Protein AF-A0A0G1K3Q4-F1 (afdb_monomer_lite)

Sequence (52 aa):
MKIKSQIESLLFTAGHPVAVKKLAEILETGESEINSSLRELADEYEKNERGL

Organism: NCBI:txid1618657

Foldseek 3Di:
DPLLVVVVVCCVVVVDDDDLVVSCVVVVHDSVVSVVSVVVNVVCCVPVVVDD

InterPro domains:
  IPR005234 Chromosome segregation/condensation protein ScpB [PF04079] (6-52)
  IPR036388 Winged helix-like DNA-binding domain superfamily [G3DSA:1.10.10.10] (3-52)
  IPR036390 Winged helix DNA-binding domain superfamily [SSF46785] (2-52)

Structure (mmCIF, N/CA/C/O backbone):
data_AF-A0A0G1K3Q4-F1
#
_entry.id   AF-A0A0G1K3Q4-F1
#
loop_
_atom_site.group_PDB
_atom_site.id
_atom_site.type_symbol
_atom_site.label_atom_id
_atom_site.label_alt_id
_atom_site.label_comp_id
_atom_site.label_asym_id
_atom_site.label_entity_id
_atom_site.label_seq_id
_atom_site.pdbx_PDB_ins_code
_atom_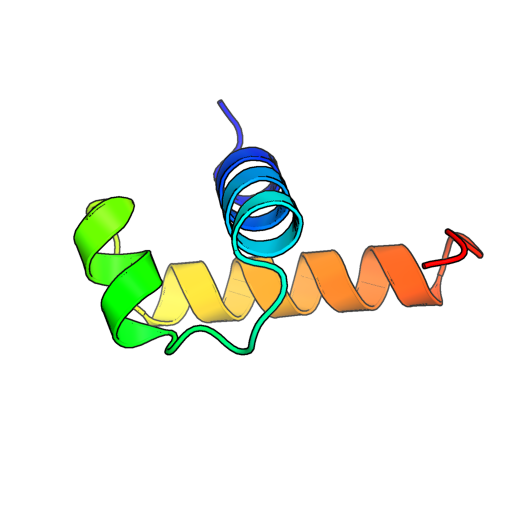site.Cartn_x
_atom_site.Cartn_y
_atom_site.Cartn_z
_atom_site.occupancy
_atom_site.B_iso_or_equiv
_atom_site.auth_seq_id
_atom_site.auth_comp_id
_atom_site.auth_asym_id
_atom_site.auth_atom_id
_atom_site.pdbx_PDB_model_num
ATOM 1 N N . MET A 1 1 ? 8.737 -3.544 14.519 1.00 52.69 1 MET A N 1
ATOM 2 C CA . MET A 1 1 ? 9.242 -3.477 13.126 1.00 52.69 1 MET A CA 1
ATOM 3 C C . MET A 1 1 ? 8.549 -2.310 12.444 1.00 52.69 1 MET A C 1
ATOM 5 O O . MET A 1 1 ? 7.399 -2.063 12.776 1.00 52.69 1 MET A O 1
ATOM 9 N N . LYS A 1 2 ? 9.226 -1.545 11.577 1.00 81.50 2 LYS A N 1
ATOM 10 C CA . LYS A 1 2 ? 8.554 -0.474 10.823 1.00 81.50 2 LYS A CA 1
ATOM 11 C C . LYS A 1 2 ? 7.716 -1.128 9.720 1.00 81.50 2 LYS A C 1
ATOM 13 O O . LYS A 1 2 ? 8.261 -1.926 8.962 1.00 81.50 2 LYS A O 1
ATOM 18 N N . ILE A 1 3 ? 6.434 -0.783 9.634 1.00 87.81 3 ILE A N 1
ATOM 19 C CA . ILE A 1 3 ? 5.467 -1.321 8.661 1.00 87.81 3 ILE A CA 1
ATOM 20 C C . ILE A 1 3 ? 5.993 -1.293 7.214 1.00 87.81 3 ILE A C 1
ATOM 22 O O . ILE A 1 3 ? 5.815 -2.254 6.471 1.00 87.81 3 ILE A O 1
ATOM 26 N N . LYS A 1 4 ? 6.777 -0.265 6.855 1.00 90.44 4 LYS A N 1
ATOM 27 C CA . LYS A 1 4 ? 7.478 -0.156 5.564 1.00 90.44 4 LYS A CA 1
ATOM 28 C C . LYS A 1 4 ? 8.373 -1.355 5.244 1.00 90.44 4 LYS A C 1
ATOM 30 O O . LYS A 1 4 ? 8.273 -1.902 4.155 1.00 90.44 4 LYS A O 1
ATOM 35 N N . SER A 1 5 ? 9.191 -1.814 6.193 1.00 91.81 5 SER A N 1
ATOM 36 C CA . SER A 1 5 ? 10.087 -2.961 5.975 1.00 91.81 5 SER A CA 1
ATOM 37 C C . SER A 1 5 ? 9.318 -4.275 5.809 1.00 91.81 5 SER A C 1
ATOM 39 O O . SER A 1 5 ? 9.769 -5.172 5.100 1.00 91.81 5 SER A O 1
ATOM 41 N N . GLN A 1 6 ? 8.149 -4.399 6.448 1.00 93.94 6 GLN A N 1
ATOM 42 C CA . GLN A 1 6 ? 7.268 -5.555 6.260 1.00 93.94 6 GLN A CA 1
ATOM 43 C C . GLN A 1 6 ? 6.623 -5.524 4.870 1.00 93.94 6 GLN A C 1
ATOM 45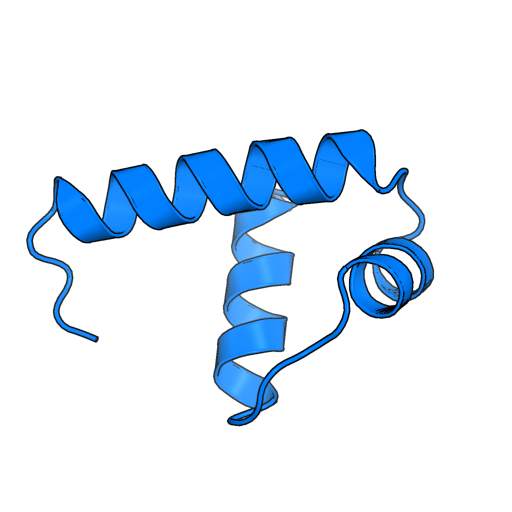 O O . GLN A 1 6 ? 6.635 -6.539 4.180 1.00 93.94 6 GLN A O 1
ATOM 50 N N . ILE A 1 7 ? 6.131 -4.358 4.435 1.00 94.00 7 ILE A N 1
ATOM 51 C CA . ILE A 1 7 ? 5.588 -4.153 3.084 1.00 94.00 7 ILE A CA 1
ATOM 52 C C . ILE A 1 7 ? 6.650 -4.461 2.020 1.00 94.00 7 ILE A C 1
ATOM 54 O O . ILE A 1 7 ? 6.381 -5.238 1.110 1.00 94.00 7 ILE A O 1
ATOM 58 N N . GLU A 1 8 ? 7.860 -3.917 2.158 1.00 92.50 8 GLU A N 1
ATOM 59 C CA . GLU A 1 8 ? 8.986 -4.170 1.249 1.00 92.50 8 GLU A CA 1
ATOM 60 C C . GLU A 1 8 ? 9.308 -5.667 1.150 1.00 92.50 8 GLU A C 1
ATOM 62 O O . GLU A 1 8 ? 9.376 -6.212 0.052 1.00 92.50 8 GLU A O 1
ATOM 67 N N . SER A 1 9 ? 9.406 -6.364 2.287 1.00 93.69 9 SER A N 1
ATOM 68 C CA . SER A 1 9 ? 9.676 -7.810 2.315 1.00 93.69 9 SER A CA 1
ATOM 69 C C . SER A 1 9 ? 8.574 -8.625 1.629 1.00 93.69 9 SER A C 1
ATOM 71 O O . SER A 1 9 ? 8.864 -9.576 0.898 1.00 93.69 9 SER A O 1
ATOM 73 N N . LEU A 1 10 ? 7.306 -8.257 1.845 1.00 94.19 10 LEU A N 1
ATOM 74 C CA . LEU A 1 10 ? 6.157 -8.915 1.220 1.00 94.19 10 LEU A CA 1
ATOM 75 C C . LEU A 1 10 ? 6.147 -8.703 -0.295 1.00 94.19 10 LEU A C 1
ATOM 77 O O . LEU A 1 10 ? 5.945 -9.662 -1.036 1.00 94.19 10 LEU A O 1
ATOM 81 N N . LEU A 1 11 ? 6.386 -7.474 -0.758 1.00 93.44 11 LEU A N 1
ATOM 82 C CA . LEU A 1 11 ? 6.431 -7.151 -2.185 1.00 93.44 11 LEU A CA 1
ATOM 83 C C . LEU A 1 11 ? 7.618 -7.822 -2.881 1.00 93.44 11 LEU A C 1
ATOM 85 O O . LEU A 1 11 ? 7.443 -8.403 -3.951 1.00 93.44 11 LEU A O 1
ATOM 89 N N . PHE A 1 12 ? 8.790 -7.810 -2.243 1.00 92.31 12 PHE A N 1
ATOM 90 C CA . PHE A 1 12 ? 9.984 -8.491 -2.737 1.00 92.31 12 PHE A CA 1
ATOM 91 C C . PHE A 1 12 ? 9.750 -10.000 -2.889 1.00 92.31 12 PHE A C 1
ATOM 93 O O . PHE A 1 12 ? 10.106 -10.588 -3.906 1.00 92.31 12 PHE A O 1
ATOM 100 N N . THR A 1 13 ? 9.093 -10.621 -1.905 1.00 94.44 13 THR A N 1
ATOM 101 C CA . THR A 1 13 ? 8.782 -12.059 -1.932 1.00 94.44 13 THR A CA 1
ATOM 102 C C . THR A 1 13 ? 7.683 -12.402 -2.939 1.00 94.44 13 THR A C 1
ATOM 104 O O . THR A 1 13 ? 7.725 -13.468 -3.547 1.00 94.44 13 THR A O 1
ATOM 107 N N . ALA A 1 14 ? 6.685 -11.530 -3.116 1.00 94.44 14 ALA A N 1
ATOM 108 C CA . ALA A 1 14 ? 5.550 -11.802 -3.993 1.00 94.44 14 ALA A CA 1
ATOM 109 C C . ALA A 1 14 ? 5.969 -11.932 -5.465 1.00 94.44 14 ALA A C 1
ATOM 111 O O . ALA A 1 14 ? 5.433 -12.778 -6.175 1.00 94.44 14 ALA A O 1
ATOM 112 N N . GLY A 1 15 ? 6.898 -11.095 -5.943 1.00 90.12 15 GLY A N 1
ATOM 113 C CA . GLY A 1 15 ? 7.356 -11.125 -7.340 1.00 90.12 15 GLY A CA 1
ATOM 114 C C . GLY A 1 15 ? 6.260 -10.831 -8.380 1.00 90.12 15 GLY A C 1
ATOM 115 O O . GLY A 1 15 ? 6.470 -10.999 -9.578 1.00 90.12 15 GLY A O 1
ATOM 116 N N . HIS A 1 16 ? 5.080 -10.401 -7.934 1.00 91.69 16 HIS A 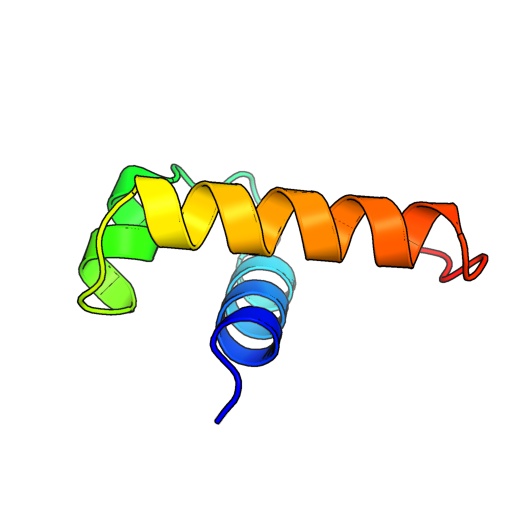N 1
ATOM 117 C CA . HIS A 1 16 ? 3.927 -10.050 -8.751 1.00 91.69 16 HIS A CA 1
ATOM 118 C C . HIS A 1 16 ? 3.151 -8.905 -8.079 1.00 91.69 16 HIS A C 1
ATOM 120 O O . HIS A 1 16 ? 3.287 -8.700 -6.870 1.00 91.69 16 HIS A O 1
ATOM 126 N N . PRO A 1 17 ? 2.294 -8.171 -8.812 1.00 94.56 17 PRO A N 1
ATOM 127 C CA . PRO A 1 17 ? 1.451 -7.141 -8.213 1.00 94.56 17 PRO A CA 1
ATOM 128 C C . PRO A 1 17 ? 0.594 -7.689 -7.062 1.00 94.56 17 PRO A C 1
ATOM 130 O O . PRO A 1 17 ? 0.016 -8.776 -7.163 1.00 94.56 17 PRO A O 1
ATOM 133 N N . VAL A 1 18 ? 0.499 -6.932 -5.968 1.00 95.81 18 VAL A N 1
ATOM 134 C CA . VAL A 1 18 ? -0.298 -7.276 -4.780 1.00 95.81 18 VAL A CA 1
ATOM 135 C C . VAL A 1 18 ? -1.309 -6.165 -4.520 1.00 95.81 18 VAL A C 1
ATOM 137 O O . VAL A 1 18 ? -0.964 -4.986 -4.527 1.00 95.81 18 VAL A O 1
ATOM 140 N N . ALA A 1 19 ? -2.570 -6.531 -4.284 1.00 96.75 19 ALA A N 1
ATOM 141 C CA . ALA A 1 19 ? -3.613 -5.565 -3.958 1.00 96.75 19 ALA A CA 1
ATOM 142 C C . ALA A 1 19 ? -3.394 -4.949 -2.564 1.00 96.75 19 ALA A C 1
ATOM 144 O O . ALA A 1 19 ? -3.122 -5.670 -1.603 1.00 96.75 19 ALA A O 1
ATOM 145 N N . VAL A 1 20 ? -3.609 -3.636 -2.437 1.00 96.25 20 VAL A N 1
ATOM 146 C CA . VAL A 1 20 ? -3.491 -2.890 -1.16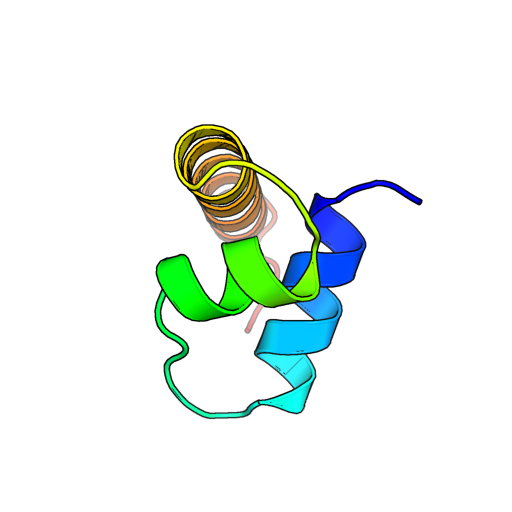6 1.00 96.25 20 VAL A CA 1
ATOM 147 C C . VAL A 1 20 ? -4.344 -3.509 -0.061 1.00 96.25 20 VAL A C 1
ATOM 149 O O . VAL A 1 20 ? -3.857 -3.708 1.048 1.00 96.25 20 VAL A O 1
ATOM 152 N N . LYS A 1 21 ? -5.580 -3.904 -0.384 1.00 96.50 21 LYS A N 1
ATOM 153 C CA . LYS A 1 21 ? -6.482 -4.585 0.551 1.00 96.50 21 LYS A CA 1
ATOM 154 C C . LYS A 1 21 ? -5.858 -5.847 1.161 1.00 96.50 21 LYS A C 1
ATOM 156 O O . LYS A 1 21 ? -5.952 -6.060 2.361 1.00 96.50 21 LYS A O 1
ATOM 161 N N . LYS A 1 22 ? -5.156 -6.650 0.354 1.00 96.19 22 LYS A N 1
ATOM 162 C CA . LYS A 1 22 ? -4.488 -7.873 0.824 1.00 96.19 22 LYS A CA 1
ATOM 163 C C . LYS A 1 22 ? -3.322 -7.556 1.765 1.00 96.19 22 LYS A C 1
ATOM 165 O O . LYS A 1 22 ? -3.105 -8.279 2.729 1.00 96.19 22 LYS A O 1
ATOM 170 N N . LEU A 1 23 ? -2.580 -6.477 1.509 1.00 95.62 23 LEU A N 1
ATOM 171 C CA . LEU A 1 23 ? -1.525 -6.012 2.417 1.00 95.62 23 LEU A CA 1
ATOM 172 C C . LEU A 1 23 ? -2.110 -5.514 3.745 1.00 95.62 23 LEU A C 1
ATOM 174 O O . LEU A 1 23 ? -1.567 -5.837 4.794 1.00 95.62 23 LEU A O 1
ATOM 178 N N . ALA A 1 24 ? -3.223 -4.779 3.695 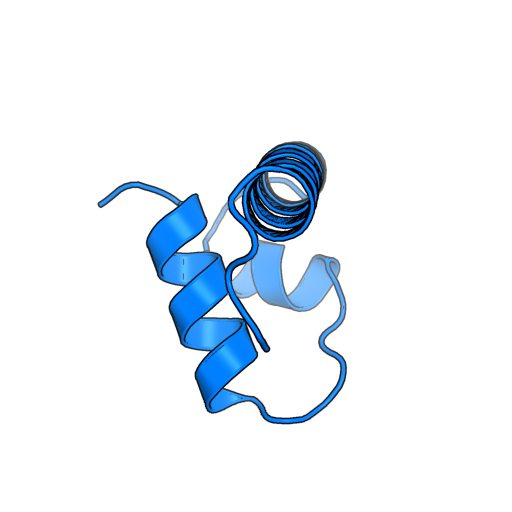1.00 96.44 24 ALA A N 1
ATOM 179 C CA . ALA A 1 24 ? -3.941 -4.300 4.875 1.00 96.44 24 ALA A CA 1
ATOM 180 C C . ALA A 1 24 ? -4.461 -5.460 5.743 1.00 96.44 24 ALA A C 1
ATOM 182 O O . ALA A 1 24 ? -4.284 -5.444 6.957 1.00 96.44 24 ALA A O 1
ATOM 183 N N . GLU A 1 25 ? -5.018 -6.500 5.112 1.00 96.44 25 GLU A N 1
ATOM 184 C CA . GLU A 1 25 ? -5.453 -7.732 5.783 1.00 96.44 25 GLU A CA 1
ATOM 185 C C . GLU A 1 25 ? -4.282 -8.480 6.447 1.00 96.44 25 GLU A C 1
ATOM 187 O O . GLU A 1 25 ? -4.398 -8.885 7.598 1.00 96.44 25 GLU A O 1
ATOM 192 N N . ILE A 1 26 ? -3.145 -8.642 5.757 1.00 94.94 26 ILE A N 1
ATOM 193 C CA . ILE A 1 26 ? -1.968 -9.366 6.283 1.00 94.94 26 ILE A CA 1
ATOM 194 C C . ILE A 1 26 ? -1.286 -8.605 7.426 1.00 94.94 26 ILE A C 1
ATOM 196 O O . ILE A 1 26 ? -0.776 -9.220 8.359 1.00 94.94 26 ILE A O 1
ATOM 200 N N . LEU A 1 27 ? -1.219 -7.278 7.321 1.00 94.12 27 LEU A N 1
ATOM 201 C CA . LEU A 1 27 ? -0.519 -6.419 8.278 1.00 94.12 27 LEU A CA 1
ATOM 202 C C . LEU A 1 27 ? -1.441 -5.877 9.378 1.00 94.12 27 LEU A C 1
ATOM 204 O O . LEU A 1 27 ? -0.989 -5.066 10.181 1.00 94.12 27 LEU A O 1
ATOM 208 N N . GLU A 1 28 ? -2.704 -6.318 9.401 1.00 95.12 28 GLU A N 1
ATOM 209 C CA . GLU A 1 28 ? -3.724 -5.941 10.387 1.00 95.12 28 GLU A CA 1
ATOM 210 C C . GLU A 1 28 ? -3.818 -4.419 10.598 1.00 95.12 28 GLU A C 1
ATOM 212 O O . GLU A 1 28 ? -3.914 -3.911 11.714 1.00 95.12 28 GLU A O 1
ATOM 217 N N . THR A 1 29 ? -3.779 -3.673 9.495 1.00 93.81 29 THR A N 1
ATOM 218 C CA . THR A 1 29 ? -3.805 -2.204 9.487 1.00 93.81 29 THR A CA 1
ATOM 219 C C . THR A 1 29 ? -4.792 -1.674 8.442 1.00 93.81 29 THR A C 1
ATOM 221 O O . THR A 1 29 ? -5.343 -2.419 7.634 1.00 93.81 29 THR A O 1
ATOM 224 N N . GLY A 1 30 ? -5.061 -0.369 8.460 1.00 95.38 30 GLY A N 1
ATOM 225 C CA . GLY A 1 30 ? -5.929 0.290 7.494 1.00 95.38 30 GLY A CA 1
ATOM 226 C C . GLY A 1 30 ? -5.255 0.508 6.139 1.00 95.38 30 GLY A C 1
ATOM 227 O O . GLY A 1 30 ? -4.068 0.820 6.046 1.00 95.38 30 GLY A O 1
ATOM 228 N N . GLU A 1 31 ? -6.047 0.466 5.064 1.00 96.06 31 GLU A N 1
ATOM 229 C CA . GLU A 1 31 ? -5.559 0.754 3.706 1.00 96.06 31 GLU A CA 1
ATOM 230 C C . GLU A 1 31 ? -4.907 2.142 3.590 1.00 96.06 31 GLU A C 1
ATOM 232 O O . GLU A 1 31 ? -3.983 2.324 2.800 1.00 96.06 31 GLU A O 1
ATOM 237 N N . SER A 1 32 ? -5.344 3.127 4.383 1.00 95.56 32 SER A N 1
ATOM 238 C CA . SER A 1 32 ? -4.731 4.463 4.405 1.00 95.56 32 SER A CA 1
ATOM 239 C C . SER A 1 32 ? -3.282 4.433 4.899 1.00 95.56 32 SER A C 1
ATOM 241 O O . SER A 1 32 ? -2.431 5.128 4.346 1.00 95.56 32 SER A O 1
ATOM 243 N N . GLU A 1 33 ? -2.987 3.626 5.919 1.00 94.56 33 GLU A N 1
ATOM 244 C CA . GLU A 1 33 ? -1.640 3.500 6.484 1.00 94.56 33 GLU A CA 1
ATOM 245 C C . GLU A 1 33 ? -0.716 2.737 5.525 1.00 94.56 33 GLU A C 1
ATOM 247 O O . GLU A 1 33 ? 0.427 3.147 5.301 1.00 94.56 33 GLU A O 1
ATOM 252 N N . ILE A 1 34 ? -1.248 1.700 4.863 1.00 96.31 34 ILE A N 1
ATOM 253 C CA . ILE A 1 34 ? -0.558 0.997 3.774 1.00 96.31 34 ILE A CA 1
ATOM 254 C C . ILE A 1 34 ? -0.230 1.957 2.628 1.00 96.31 34 ILE A C 1
ATOM 256 O O . ILE A 1 34 ? 0.915 2.012 2.190 1.00 96.31 34 ILE A O 1
ATOM 260 N N . ASN A 1 35 ? -1.201 2.745 2.158 1.00 96.12 35 ASN A N 1
ATOM 261 C CA . ASN A 1 35 ? -0.987 3.696 1.065 1.00 96.12 35 ASN A CA 1
ATOM 262 C C . ASN A 1 35 ? 0.056 4.764 1.413 1.00 96.12 35 ASN A C 1
ATOM 264 O O . ASN A 1 35 ? 0.894 5.086 0.572 1.00 96.12 35 ASN A O 1
ATOM 268 N N . SER A 1 36 ? 0.028 5.302 2.637 1.00 95.69 36 SER A N 1
ATOM 269 C CA . SER A 1 36 ? 1.041 6.265 3.088 1.00 95.69 36 SER A CA 1
ATOM 270 C C . SER A 1 36 ? 2.431 5.631 3.098 1.00 95.69 36 SER A C 1
ATOM 272 O O . SER A 1 36 ? 3.381 6.201 2.570 1.00 95.69 36 SER A O 1
ATOM 274 N N . SER A 1 37 ? 2.534 4.410 3.625 1.00 94.38 37 SER A N 1
ATOM 275 C CA . SER A 1 37 ? 3.794 3.670 3.707 1.00 94.38 37 SER A CA 1
ATOM 276 C C . SER A 1 37 ? 4.351 3.300 2.329 1.00 94.38 37 SER A C 1
ATOM 278 O O . SER A 1 37 ? 5.558 3.375 2.118 1.00 94.38 37 SER A O 1
ATOM 280 N N . LEU A 1 38 ? 3.480 2.926 1.385 1.00 94.50 38 LEU A N 1
ATOM 281 C CA . LEU A 1 38 ? 3.841 2.631 -0.005 1.00 94.50 38 LEU A CA 1
ATOM 282 C C . LEU A 1 38 ? 4.340 3.872 -0.746 1.00 94.50 38 LEU A C 1
ATOM 284 O O . LEU A 1 38 ? 5.315 3.774 -1.483 1.00 94.50 38 LEU A O 1
ATOM 288 N N . ARG A 1 39 ? 3.696 5.031 -0.547 1.00 94.06 39 ARG A N 1
ATOM 289 C CA . ARG A 1 39 ? 4.149 6.305 -1.128 1.00 9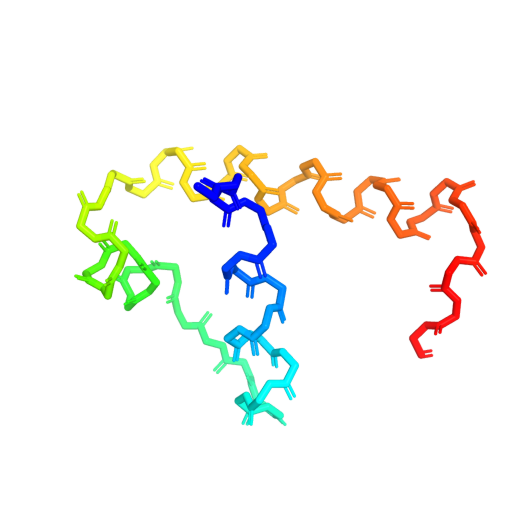4.06 39 ARG A CA 1
ATOM 290 C C . ARG A 1 39 ? 5.531 6.684 -0.616 1.00 94.06 39 ARG A C 1
ATOM 292 O O . ARG A 1 39 ? 6.410 6.955 -1.418 1.00 94.06 39 ARG A O 1
ATOM 299 N N . GLU A 1 40 ? 5.742 6.620 0.697 1.00 92.69 40 GLU A N 1
ATOM 300 C CA . GLU A 1 40 ? 7.066 6.871 1.274 1.00 92.69 40 GLU A CA 1
ATOM 301 C C . GLU A 1 40 ? 8.125 5.903 0.735 1.00 92.69 40 GLU A C 1
ATOM 303 O O . GLU A 1 40 ? 9.233 6.326 0.424 1.00 92.69 40 GLU A O 1
ATOM 308 N N . LEU A 1 41 ? 7.793 4.613 0.603 1.00 91.38 41 LEU A N 1
ATOM 309 C CA . LEU A 1 41 ? 8.717 3.613 0.066 1.00 91.38 41 LEU A CA 1
ATOM 310 C C . LEU A 1 41 ? 9.072 3.895 -1.404 1.00 91.38 41 LEU A C 1
ATOM 312 O O . LEU A 1 41 ? 10.235 3.790 -1.783 1.00 91.38 41 LEU A O 1
ATOM 316 N N . ALA A 1 42 ? 8.090 4.286 -2.220 1.00 90.50 42 ALA A N 1
ATOM 317 C CA . ALA A 1 42 ? 8.307 4.664 -3.615 1.00 90.50 42 ALA A CA 1
ATOM 318 C C . ALA A 1 42 ? 9.191 5.916 -3.736 1.00 90.50 42 ALA A C 1
ATOM 320 O O . ALA A 1 42 ? 10.174 5.896 -4.476 1.00 90.50 42 ALA A O 1
ATOM 321 N N . ASP A 1 43 ? 8.901 6.957 -2.949 1.00 90.94 43 ASP A N 1
ATOM 322 C CA . ASP A 1 43 ? 9.702 8.185 -2.901 1.00 90.94 43 ASP A CA 1
ATOM 323 C C . ASP A 1 43 ? 11.148 7.897 -2.456 1.00 90.94 43 ASP A C 1
ATOM 325 O O . ASP A 1 43 ? 12.096 8.513 -2.945 1.00 90.94 43 ASP A O 1
ATOM 329 N N . GLU A 1 44 ? 11.341 6.971 -1.509 1.00 88.25 44 GLU A N 1
ATOM 330 C CA . GLU A 1 44 ? 12.665 6.538 -1.058 1.00 88.25 44 GLU A CA 1
ATOM 331 C C . GLU A 1 44 ? 13.430 5.786 -2.155 1.00 88.25 44 GLU A C 1
ATOM 333 O O . GLU A 1 44 ? 14.641 5.983 -2.274 1.00 88.25 44 GLU A O 1
ATOM 338 N N . TYR A 1 45 ? 12.770 4.952 -2.961 1.00 86.38 45 TYR A N 1
ATOM 339 C CA . TYR A 1 45 ? 13.425 4.291 -4.093 1.00 86.38 45 TYR A CA 1
ATOM 340 C C . TYR A 1 45 ? 13.803 5.273 -5.200 1.00 86.38 45 TYR A C 1
ATOM 342 O O . TYR A 1 45 ? 14.919 5.196 -5.714 1.00 86.38 45 TYR A O 1
ATOM 350 N N . GLU A 1 46 ? 12.930 6.232 -5.507 1.00 86.31 46 GLU A N 1
ATOM 351 C CA . GLU A 1 46 ? 13.193 7.261 -6.515 1.00 86.31 46 GLU A CA 1
ATOM 352 C C . GLU A 1 46 ? 14.340 8.195 -6.094 1.00 86.31 46 GLU A C 1
ATOM 354 O O . GLU A 1 46 ? 15.219 8.504 -6.897 1.00 86.31 46 GLU A O 1
ATOM 359 N N . LYS A 1 47 ? 14.388 8.609 -4.819 1.00 84.88 47 LYS A N 1
ATOM 360 C CA . LYS A 1 47 ? 15.412 9.542 -4.314 1.00 84.88 47 LYS A CA 1
ATOM 361 C C . LYS A 1 47 ? 16.786 8.924 -4.097 1.00 84.88 47 LYS A C 1
ATOM 363 O O . LYS A 1 47 ? 17.779 9.638 -4.200 1.00 84.88 47 LYS A O 1
ATOM 368 N N . ASN A 1 48 ? 16.857 7.652 -3.712 1.00 74.50 48 ASN A N 1
ATOM 369 C CA . ASN A 1 48 ? 18.116 7.047 -3.266 1.00 74.50 48 ASN A CA 1
ATOM 370 C C . ASN A 1 48 ? 18.852 6.261 -4.363 1.00 74.50 48 ASN A C 1
ATOM 372 O O . ASN A 1 48 ? 19.771 5.519 -4.021 1.00 74.50 48 ASN A O 1
ATOM 376 N N . GLU A 1 49 ? 18.439 6.357 -5.636 1.00 62.38 49 GLU A N 1
ATOM 377 C CA . GLU A 1 49 ? 18.976 5.537 -6.744 1.00 62.38 49 GLU A CA 1
ATOM 378 C C . GLU A 1 49 ? 19.064 4.046 -6.373 1.00 62.38 49 GLU A C 1
ATOM 380 O O . GLU A 1 49 ? 19.972 3.315 -6.779 1.00 62.38 49 GLU A O 1
ATOM 385 N N . ARG A 1 50 ? 18.129 3.584 -5.536 1.00 60.50 50 ARG A N 1
ATOM 386 C CA . ARG A 1 50 ? 18.057 2.189 -5.119 1.00 60.50 50 ARG A CA 1
ATOM 387 C C . ARG A 1 50 ? 17.525 1.423 -6.317 1.00 60.50 50 ARG A C 1
ATOM 389 O O . ARG A 1 50 ? 16.318 1.331 -6.502 1.00 60.50 50 ARG A O 1
ATOM 396 N N . GLY A 1 51 ? 18.452 0.965 -7.156 1.00 56.66 51 GLY A N 1
ATOM 397 C CA . GLY A 1 51 ? 18.160 0.160 -8.332 1.00 56.66 51 GLY A CA 1
ATOM 398 C C . GLY A 1 51 ? 17.334 -1.051 -7.924 1.00 56.66 51 GLY A C 1
ATOM 399 O O . GLY A 1 51 ? 17.839 -1.940 -7.238 1.00 56.66 51 GLY A O 1
ATOM 400 N N . LEU A 1 52 ? 16.061 -1.028 -8.304 1.00 54.50 52 LEU A N 1
ATOM 401 C CA . LEU A 1 52 ? 15.270 -2.238 -8.478 1.00 54.50 52 LEU A CA 1
ATOM 402 C C . LEU A 1 52 ? 15.746 -2.950 -9.746 1.00 54.50 52 LEU A C 1
ATOM 404 O O . LEU A 1 52 ? 15.954 -2.249 -10.764 1.00 54.50 52 LEU A O 1
#

pLDDT: mean 89.31, std 11.25, range [52.69, 96.75]

Radius of gyration: 10.82 Å; chains: 1; bounding box: 26×22×22 Å

Secondary structure (DSSP, 8-state):
--HHHHHHHHHHHH-S---HHHHHHHTTS-HHHHHHHHHHHHHHHHHTT---